Protein AF-A0A336N697-F1 (afdb_monomer_lite)

Organism: Aggregatibacter aphrophilus (NCBI:txid732)

Structure (mmCIF, N/CA/C/O backbone):
data_AF-A0A336N697-F1
#
_entry.id   AF-A0A336N697-F1
#
loop_
_atom_site.group_PDB
_atom_site.id
_atom_site.type_symbol
_atom_site.label_atom_id
_atom_site.label_alt_id
_atom_site.label_comp_id
_atom_site.label_asym_id
_atom_site.label_entity_id
_atom_site.label_seq_id
_atom_site.pdbx_PDB_ins_code
_atom_site.Cartn_x
_atom_site.Cartn_y
_atom_site.Cartn_z
_atom_site.occupancy
_atom_site.B_iso_or_equiv
_atom_site.auth_seq_id
_atom_site.auth_comp_id
_atom_site.auth_asym_id
_atom_site.auth_atom_id
_atom_site.pdbx_PDB_model_num
ATOM 1 N N . MET A 1 1 ? 25.843 42.372 19.307 1.00 38.00 1 MET A N 1
ATOM 2 C CA . MET A 1 1 ? 24.484 42.394 18.724 1.00 38.00 1 MET A CA 1
ATOM 3 C C . MET A 1 1 ? 24.386 41.115 17.899 1.00 38.00 1 MET A C 1
ATOM 5 O O . MET A 1 1 ? 25.052 41.035 16.884 1.00 38.00 1 MET A O 1
ATOM 9 N N . ALA A 1 2 ? 24.070 39.985 18.531 1.00 43.12 2 ALA A N 1
ATOM 10 C CA . ALA A 1 2 ? 22.725 39.478 18.840 1.00 43.12 2 ALA A CA 1
ATOM 11 C C . ALA A 1 2 ? 22.089 38.775 17.619 1.00 43.12 2 ALA A C 1
ATOM 13 O O . ALA A 1 2 ? 21.468 39.420 16.787 1.00 43.12 2 ALA A O 1
ATOM 14 N N . GLN A 1 3 ? 22.366 37.464 17.557 1.00 44.31 3 GLN A N 1
ATOM 15 C CA . GLN A 1 3 ? 21.576 36.339 17.027 1.00 44.31 3 GLN A CA 1
ATOM 16 C C . GLN A 1 3 ? 20.760 36.548 15.741 1.00 44.31 3 GLN A C 1
ATOM 18 O O . GLN A 1 3 ? 19.648 37.069 15.759 1.00 44.31 3 GLN A O 1
ATOM 23 N N . GLY A 1 4 ? 21.296 36.018 14.638 1.00 41.12 4 GLY A N 1
ATOM 24 C CA . GLY A 1 4 ? 20.527 35.675 13.449 1.00 41.12 4 GLY A CA 1
ATOM 25 C C . GLY A 1 4 ? 19.975 34.256 13.574 1.00 41.12 4 GLY A C 1
ATOM 26 O O . GLY A 1 4 ? 20.748 33.310 13.619 1.00 41.12 4 GLY A O 1
ATOM 27 N N . MET A 1 5 ? 18.649 34.166 13.663 1.00 55.06 5 MET A N 1
ATOM 28 C CA . MET A 1 5 ? 17.801 33.223 12.926 1.00 55.06 5 MET A CA 1
ATOM 29 C C . MET A 1 5 ? 18.318 31.776 12.817 1.00 55.06 5 MET A C 1
ATOM 31 O O . MET A 1 5 ? 18.780 31.377 11.755 1.00 55.06 5 MET A O 1
ATOM 35 N N . ASP A 1 6 ? 18.190 30.995 13.894 1.00 48.19 6 ASP A N 1
ATOM 36 C CA . ASP A 1 6 ? 18.444 29.541 13.853 1.00 48.19 6 ASP A CA 1
ATOM 37 C C . ASP A 1 6 ? 17.415 28.712 14.654 1.00 48.19 6 ASP A C 1
ATOM 39 O O . ASP A 1 6 ? 17.654 27.560 14.986 1.00 48.19 6 ASP A O 1
ATOM 43 N N . ASP A 1 7 ? 16.234 29.285 14.923 1.00 44.78 7 ASP A N 1
ATOM 44 C CA . ASP A 1 7 ? 15.092 28.588 15.547 1.00 44.78 7 ASP A CA 1
ATOM 45 C C . ASP A 1 7 ? 13.929 28.422 14.548 1.00 44.78 7 ASP A C 1
ATOM 47 O O . ASP A 1 7 ? 12.759 28.643 14.861 1.00 44.78 7 ASP A O 1
ATOM 51 N N . VAL A 1 8 ? 14.233 28.052 13.299 1.00 47.28 8 VAL A N 1
ATOM 52 C CA . VAL A 1 8 ? 13.208 27.656 12.311 1.00 47.28 8 VAL A CA 1
ATOM 53 C C . VAL A 1 8 ? 13.106 26.135 12.257 1.00 47.28 8 VAL A C 1
ATOM 55 O O . VAL A 1 8 ? 13.177 25.528 11.198 1.00 47.28 8 VAL A O 1
ATOM 58 N N . ILE A 1 9 ? 12.932 25.501 13.412 1.00 52.53 9 ILE A N 1
ATOM 59 C CA . ILE A 1 9 ? 12.277 24.197 13.504 1.00 52.53 9 ILE A CA 1
ATOM 60 C C . ILE A 1 9 ? 11.428 24.223 14.783 1.00 52.53 9 ILE A C 1
ATOM 62 O O . ILE A 1 9 ? 11.908 24.611 15.842 1.00 52.53 9 ILE A O 1
ATOM 66 N N . HIS A 1 10 ? 10.179 23.767 14.664 1.00 44.94 10 HIS A N 1
ATOM 67 C CA . HIS A 1 10 ? 9.204 23.519 15.736 1.00 44.94 10 HIS A CA 1
ATOM 68 C C . HIS A 1 10 ? 8.282 24.684 16.118 1.00 44.94 10 HIS A C 1
ATOM 70 O O . HIS A 1 10 ? 8.244 25.156 17.251 1.00 44.94 10 HIS A O 1
ATOM 76 N N . LYS A 1 11 ? 7.336 24.976 15.228 1.00 49.84 11 LYS A N 1
ATOM 77 C CA . LYS A 1 11 ? 5.959 24.746 15.667 1.00 49.84 11 LYS A CA 1
ATOM 78 C C . LYS A 1 11 ? 5.503 23.440 15.018 1.00 49.84 11 LYS A C 1
ATOM 80 O O . LYS A 1 11 ? 5.559 23.367 13.791 1.00 49.84 11 LYS A O 1
ATOM 85 N N . PRO A 1 12 ? 5.115 22.392 15.771 1.00 48.75 12 PRO A N 1
ATOM 86 C CA . PRO A 1 12 ? 4.210 21.418 15.172 1.00 48.75 12 PRO A CA 1
ATOM 87 C C . PRO A 1 12 ? 3.019 22.231 14.651 1.00 48.75 12 PRO A C 1
ATOM 89 O O . PRO A 1 12 ? 2.667 23.224 15.298 1.00 48.75 12 PRO A O 1
ATOM 92 N N . LEU A 1 13 ? 2.456 21.884 13.486 1.00 50.19 13 LEU A N 1
ATOM 93 C CA . LEU A 1 13 ? 1.149 22.426 13.099 1.00 50.19 13 LEU A CA 1
ATOM 94 C C . LEU A 1 13 ? 0.291 22.423 14.360 1.00 50.19 13 LEU A C 1
ATOM 96 O O . LEU A 1 13 ? 0.195 21.376 15.012 1.00 50.19 13 LEU A O 1
ATOM 100 N N . SER A 1 14 ? -0.205 23.593 14.772 1.00 62.91 14 SER A N 1
ATOM 101 C CA . SER A 1 14 ? -1.016 23.635 15.976 1.00 62.91 14 SER A CA 1
ATOM 102 C C . SER A 1 14 ? -2.154 22.654 15.746 1.00 62.91 14 SER A C 1
ATOM 104 O O . SER A 1 14 ? -2.806 22.707 14.702 1.00 62.91 14 SER A O 1
ATOM 106 N N . LEU A 1 15 ? -2.376 21.735 16.685 1.00 55.72 15 LEU A N 1
ATOM 107 C CA . LEU A 1 15 ? -3.531 20.839 16.622 1.00 55.72 15 LEU A CA 1
ATOM 108 C C . LEU A 1 15 ? -4.820 21.645 16.431 1.00 55.72 15 LEU A C 1
ATOM 110 O O . LEU A 1 15 ? -5.723 21.196 15.739 1.00 55.72 15 LEU A O 1
ATOM 114 N N . ASP A 1 16 ? -4.851 22.875 16.946 1.00 55.88 16 ASP A N 1
ATOM 115 C CA . ASP A 1 16 ? -5.952 23.812 16.755 1.00 55.88 16 ASP A CA 1
ATOM 116 C C . ASP A 1 16 ? -6.082 24.299 15.302 1.00 55.88 16 ASP A C 1
ATOM 118 O O . ASP A 1 16 ? -7.194 24.459 14.812 1.00 55.88 16 ASP A O 1
ATOM 122 N N . GLU A 1 17 ? -4.974 24.509 14.587 1.00 64.00 17 GLU A N 1
ATOM 123 C CA . GLU A 1 17 ? -4.978 24.929 13.175 1.00 64.00 17 GLU A CA 1
ATOM 124 C C . GLU A 1 17 ? -5.359 23.769 12.249 1.00 64.00 17 GLU A C 1
ATOM 126 O O . GLU A 1 17 ? -6.103 23.967 11.288 1.00 64.00 17 GLU A O 1
ATOM 131 N N . LEU A 1 18 ? -4.895 22.552 12.563 1.00 62.06 18 LEU A N 1
ATOM 132 C CA . LEU A 1 18 ? -5.302 21.338 11.858 1.00 62.06 18 LEU A CA 1
ATOM 133 C C . LEU A 1 18 ? -6.790 21.054 12.085 1.00 62.06 18 LEU A C 1
ATOM 135 O O . LEU A 1 18 ? -7.510 20.828 11.118 1.00 62.06 18 LEU A O 1
ATOM 139 N N . ASN A 1 19 ? -7.259 21.130 13.334 1.00 56.69 19 ASN A N 1
ATOM 140 C CA . ASN A 1 19 ? -8.667 20.942 13.674 1.00 56.69 19 ASN A CA 1
ATOM 141 C C . ASN A 1 19 ? -9.554 21.979 12.993 1.00 56.69 19 ASN A C 1
ATOM 143 O O . ASN A 1 19 ? -10.589 21.604 12.463 1.00 56.69 19 ASN A O 1
ATOM 147 N N . GLN A 1 20 ? -9.149 23.250 12.951 1.00 61.78 20 GLN A N 1
ATOM 148 C CA . GLN A 1 20 ? -9.896 24.285 12.231 1.00 61.78 20 GLN A CA 1
ATOM 149 C C . GLN A 1 20 ? -9.933 24.021 10.725 1.00 61.78 20 GLN A C 1
ATOM 151 O O . GLN A 1 20 ? -11.001 24.083 10.133 1.00 61.78 20 GLN A O 1
ATOM 156 N N . CYS A 1 21 ? -8.811 23.633 10.107 1.00 62.03 21 CYS A N 1
ATOM 157 C CA . CYS A 1 21 ? -8.810 23.255 8.692 1.00 62.03 21 CYS A CA 1
ATOM 158 C C . CYS A 1 21 ? -9.706 22.046 8.405 1.00 62.03 21 CYS A C 1
ATOM 160 O O . CYS A 1 21 ? -10.411 22.049 7.402 1.00 62.03 21 CYS A O 1
ATOM 162 N N . LEU A 1 22 ? -9.690 21.022 9.263 1.00 64.56 22 LEU A N 1
ATOM 163 C CA . LEU A 1 22 ? -10.576 19.864 9.136 1.00 64.56 22 LEU A CA 1
ATOM 164 C C . LEU A 1 22 ? -12.042 20.284 9.302 1.00 64.56 22 LEU A C 1
ATOM 166 O O . LEU A 1 22 ? -12.882 19.897 8.500 1.00 64.56 22 LEU A O 1
ATOM 170 N N . PHE A 1 23 ? -12.349 21.131 10.282 1.00 63.47 23 PHE A N 1
ATOM 171 C CA . PHE A 1 23 ? -13.708 21.612 10.527 1.00 63.47 23 PHE A CA 1
ATOM 172 C C . PHE A 1 23 ? -14.235 22.494 9.387 1.00 63.47 23 PHE A C 1
ATOM 174 O O . PHE A 1 23 ? -15.397 22.383 9.009 1.00 63.47 23 PHE A O 1
ATOM 181 N N . ASP A 1 24 ? -13.376 23.330 8.802 1.00 66.94 24 ASP A N 1
ATOM 182 C CA . ASP A 1 24 ? -13.715 24.195 7.670 1.00 66.94 24 ASP A CA 1
ATOM 183 C C . ASP A 1 24 ? -13.937 23.399 6.372 1.00 66.94 24 ASP A C 1
ATOM 185 O O . ASP A 1 24 ? -14.734 23.811 5.528 1.00 66.94 24 ASP A O 1
ATOM 189 N N . TYR A 1 25 ? -13.243 22.265 6.195 1.00 56.94 25 TYR A N 1
ATOM 190 C CA . TYR A 1 25 ? -13.341 21.438 4.983 1.00 56.94 25 TYR A CA 1
ATOM 191 C C . TYR A 1 25 ? -14.428 20.357 5.065 1.00 56.94 25 TYR A C 1
ATOM 193 O O . TYR A 1 25 ? -15.057 20.053 4.054 1.00 56.94 25 TYR A O 1
ATOM 201 N N . PHE A 1 26 ? -14.663 19.799 6.256 1.00 69.19 26 PHE A N 1
ATOM 202 C CA . PHE A 1 26 ? -15.624 18.718 6.528 1.00 69.19 26 PHE A CA 1
ATOM 203 C C . PHE A 1 26 ? -16.874 19.207 7.285 1.00 69.19 26 PHE A C 1
ATOM 205 O O . PHE A 1 26 ? -17.516 18.435 7.992 1.00 69.19 26 PHE A O 1
ATOM 212 N N . GLY A 1 27 ? -17.184 20.505 7.187 1.00 42.25 27 GLY A N 1
ATOM 213 C CA . GLY A 1 27 ? -18.193 21.202 7.989 1.00 42.25 27 GLY A CA 1
ATOM 214 C C . GLY A 1 27 ? -19.496 20.436 8.269 1.00 42.25 27 GLY A C 1
ATOM 215 O O . GLY A 1 27 ? -20.066 19.784 7.402 1.00 42.25 27 GLY A O 1
ATOM 216 N N . GLU A 1 28 ? -19.965 20.590 9.513 1.00 50.94 28 GLU A N 1
ATOM 217 C CA . GLU A 1 28 ? -21.219 20.088 10.114 1.00 50.94 28 GLU A CA 1
ATOM 218 C C . GLU A 1 28 ? -21.397 18.564 10.280 1.00 50.94 28 GLU A C 1
ATOM 220 O O . GLU A 1 28 ? -22.175 18.167 11.150 1.00 50.94 28 GLU A O 1
ATOM 225 N N . GLU A 1 29 ? -20.627 17.706 9.605 1.00 51.62 29 GLU A N 1
ATOM 226 C CA . GLU A 1 29 ? -20.654 16.247 9.860 1.00 51.62 29 GLU A CA 1
ATOM 227 C C . GLU A 1 29 ? -19.919 15.842 11.152 1.00 51.62 29 GLU A C 1
ATOM 229 O O . GLU A 1 29 ? -20.163 14.773 11.707 1.00 51.62 29 GLU A O 1
ATOM 234 N N . ILE A 1 30 ? -19.096 16.735 11.710 1.00 49.81 30 ILE A N 1
ATOM 235 C CA . ILE A 1 30 ? -18.434 16.566 13.013 1.00 49.81 30 ILE A CA 1
ATOM 236 C C . ILE A 1 30 ? -19.312 17.177 14.115 1.00 49.81 30 ILE A C 1
ATOM 238 O O . ILE A 1 30 ? -18.923 18.116 14.814 1.00 49.81 30 ILE A O 1
ATOM 242 N N . THR A 1 31 ? -20.547 16.705 14.258 1.00 41.34 31 THR A N 1
ATOM 243 C CA . THR A 1 31 ? -21.388 17.079 15.399 1.00 41.34 31 THR A CA 1
ATOM 244 C C . THR A 1 31 ? -21.503 15.912 16.374 1.00 41.34 31 THR A C 1
ATOM 246 O O . THR A 1 31 ? -22.174 14.927 16.114 1.00 41.34 31 THR A O 1
ATOM 249 N N . GLN A 1 32 ? -20.859 16.108 17.532 1.00 40.94 32 GLN A N 1
ATOM 250 C CA . GLN A 1 32 ? -20.861 15.272 18.740 1.00 40.94 32 GLN A CA 1
ATOM 251 C C . GLN A 1 32 ? -19.925 14.055 18.704 1.00 40.94 32 GLN A C 1
ATOM 253 O O . GLN A 1 32 ? -20.274 12.974 18.252 1.00 40.94 32 GLN A O 1
ATOM 258 N N . PHE A 1 33 ? -18.748 14.231 19.319 1.00 43.78 33 PHE A N 1
ATOM 259 C CA . PHE A 1 33 ? -17.982 13.135 19.910 1.00 43.78 33 PHE A CA 1
ATOM 260 C C . PHE A 1 33 ? -18.826 12.501 21.028 1.00 43.78 33 PHE A C 1
ATOM 262 O O . PHE A 1 33 ? -18.688 12.846 22.205 1.00 43.78 33 PHE A O 1
ATOM 269 N N . GLU A 1 34 ? -19.743 11.607 20.676 1.00 37.03 34 GLU A N 1
ATOM 270 C CA . GLU A 1 34 ? -20.169 10.579 21.612 1.00 37.03 34 GLU A CA 1
ATOM 271 C C . GLU A 1 34 ? -19.007 9.593 21.705 1.00 37.03 34 GLU A C 1
ATOM 273 O O . GLU A 1 34 ? -18.701 8.885 20.751 1.00 37.03 34 GLU A O 1
ATOM 278 N N . LEU A 1 35 ? -18.314 9.589 22.847 1.00 38.72 35 LEU A N 1
ATOM 279 C CA . LEU A 1 35 ? -17.407 8.504 23.208 1.00 38.72 35 LEU A CA 1
ATOM 280 C C . LEU A 1 35 ? -18.260 7.239 23.355 1.00 38.72 35 LEU A C 1
ATOM 282 O O . LEU A 1 35 ? -18.723 6.913 24.449 1.00 38.72 35 LEU A O 1
ATOM 286 N N . THR A 1 36 ? -18.538 6.567 22.243 1.00 41.19 36 THR A N 1
ATOM 287 C CA . THR A 1 36 ? -19.072 5.212 22.245 1.00 41.19 36 THR A CA 1
ATOM 288 C C . THR A 1 36 ? -18.029 4.320 22.905 1.00 41.19 36 THR A C 1
ATOM 290 O O . THR A 1 36 ? -16.844 4.431 22.598 1.00 41.19 36 THR A O 1
ATOM 293 N N . GLU A 1 37 ? -18.445 3.465 23.842 1.00 37.94 37 GLU A N 1
ATOM 294 C CA . GLU A 1 37 ? -17.583 2.418 24.397 1.00 37.94 37 GLU A CA 1
ATOM 295 C C . GLU A 1 37 ? -17.238 1.420 23.279 1.00 37.94 37 GLU A C 1
ATOM 297 O O . GLU A 1 37 ? -17.872 0.376 23.137 1.00 37.94 37 GLU A O 1
ATOM 302 N N . THR A 1 38 ? -16.243 1.753 22.460 1.00 49.06 38 THR A N 1
ATOM 303 C CA . THR A 1 38 ? -15.689 0.881 21.429 1.00 49.06 38 THR A CA 1
ATOM 304 C C . THR A 1 38 ? -15.076 -0.330 22.124 1.00 49.06 38 THR A C 1
ATOM 306 O O . THR A 1 38 ? -14.222 -0.196 23.010 1.00 49.06 38 THR A O 1
ATOM 309 N N . LYS A 1 39 ? -15.494 -1.544 21.753 1.00 52.50 39 LYS A N 1
ATOM 310 C CA . LYS A 1 39 ? -14.770 -2.750 22.174 1.00 52.50 39 LYS A CA 1
ATOM 311 C C . LYS A 1 39 ? -13.331 -2.636 21.689 1.00 52.50 39 LYS A C 1
ATOM 313 O O . LYS A 1 39 ? -13.104 -2.325 20.526 1.00 52.50 39 LYS A O 1
ATOM 318 N N . GLN A 1 40 ? -12.367 -2.918 22.570 1.00 54.19 40 GLN A N 1
ATOM 319 C CA . GLN A 1 40 ? -10.962 -2.953 22.170 1.00 54.19 40 GLN A CA 1
ATOM 320 C C . GLN A 1 40 ? -10.788 -3.950 21.020 1.00 54.19 40 GLN A C 1
ATOM 322 O O . GLN A 1 40 ? -11.073 -5.140 21.212 1.00 54.19 40 GLN A O 1
ATOM 327 N N . PRO A 1 41 ? -10.333 -3.494 19.846 1.00 61.06 41 PRO A N 1
ATOM 328 C CA . PRO A 1 41 ? -10.239 -4.377 18.706 1.00 61.06 41 PRO A CA 1
ATOM 329 C C . PRO A 1 41 ? -9.160 -5.449 18.877 1.00 61.06 41 PRO A C 1
ATOM 331 O O . PRO A 1 41 ? -8.147 -5.268 19.560 1.00 61.06 41 PRO A O 1
ATOM 334 N N . GLN A 1 42 ? -9.367 -6.581 18.204 1.00 64.69 42 GLN A N 1
ATOM 335 C CA . GLN A 1 42 ? -8.415 -7.691 18.158 1.00 64.69 42 GLN A CA 1
ATOM 336 C C . GLN A 1 42 ? -7.108 -7.253 17.479 1.00 64.69 42 GLN A C 1
ATOM 338 O O . GLN A 1 42 ? -7.119 -6.615 16.427 1.00 64.69 42 GLN A O 1
ATOM 343 N N . VAL A 1 43 ? -5.960 -7.628 18.049 1.00 73.31 43 VAL A N 1
ATOM 344 C CA . VAL A 1 43 ? -4.648 -7.346 17.446 1.00 73.31 43 VAL A CA 1
ATOM 345 C C . VAL A 1 43 ? -4.469 -8.197 16.182 1.00 73.31 43 VAL A C 1
ATOM 347 O O . VAL A 1 43 ? -4.543 -9.422 16.246 1.00 73.31 43 VAL A O 1
ATOM 350 N N . SER A 1 44 ? -4.185 -7.551 15.049 1.00 78.88 44 SER A N 1
ATOM 351 C CA . SER A 1 44 ? -3.888 -8.183 13.758 1.00 78.88 44 SER A CA 1
ATOM 352 C C . SER A 1 44 ? -2.462 -7.843 13.327 1.00 78.88 44 SER A C 1
ATOM 354 O O . SER A 1 44 ? -2.016 -6.712 13.505 1.00 78.88 44 SER A O 1
ATOM 356 N N . SER A 1 45 ? -1.733 -8.803 12.749 1.00 84.69 45 SER A N 1
ATOM 357 C CA . SER A 1 45 ? -0.437 -8.525 12.109 1.00 84.69 45 SER A CA 1
ATOM 358 C C . SER A 1 45 ? -0.582 -7.815 10.765 1.00 84.69 45 SER A C 1
ATOM 360 O O . SER A 1 45 ? 0.366 -7.173 10.316 1.00 84.69 45 SER A O 1
ATOM 362 N N . ASP A 1 46 ? -1.749 -7.945 10.130 1.00 87.31 46 ASP A N 1
ATOM 363 C CA . ASP A 1 46 ? -2.008 -7.402 8.797 1.00 87.31 46 ASP A CA 1
ATOM 364 C C . ASP A 1 46 ? -2.294 -5.892 8.858 1.00 87.31 46 ASP A C 1
ATOM 366 O O . ASP A 1 46 ? -2.064 -5.186 7.876 1.00 87.31 46 ASP A O 1
ATOM 370 N N . PHE A 1 47 ? -2.719 -5.381 10.022 1.00 94.62 47 PHE A N 1
ATOM 371 C CA . PHE A 1 47 ? -3.184 -4.004 10.201 1.00 94.62 47 PHE A CA 1
ATOM 372 C C . PHE A 1 47 ? -2.351 -3.209 11.207 1.00 94.62 47 PHE A C 1
ATOM 374 O O . PHE A 1 47 ? -1.809 -3.755 12.171 1.00 94.62 47 PHE A O 1
ATOM 381 N N . ASP A 1 48 ? -2.305 -1.888 11.038 1.00 93.44 48 ASP A N 1
ATOM 382 C CA . ASP A 1 48 ? -1.881 -0.984 12.106 1.00 93.44 48 ASP A CA 1
ATOM 383 C C . ASP A 1 48 ? -3.050 -0.757 13.069 1.00 93.44 48 ASP A C 1
ATOM 385 O O . ASP A 1 48 ? -3.736 0.264 13.045 1.00 93.44 48 ASP A O 1
ATOM 389 N N . THR A 1 49 ? -3.310 -1.756 13.914 1.00 92.69 49 THR A N 1
ATOM 390 C CA . THR A 1 49 ? -4.444 -1.716 14.846 1.00 92.69 49 THR A CA 1
ATOM 391 C C . THR A 1 49 ? -4.347 -0.557 15.826 1.00 92.69 49 THR A C 1
ATOM 393 O O . THR A 1 49 ? -5.377 -0.092 16.299 1.00 92.69 49 THR A O 1
ATOM 396 N N . LYS A 1 50 ? -3.138 -0.068 16.133 1.00 91.00 50 LYS A N 1
ATOM 397 C CA . LYS A 1 50 ? -2.966 1.098 17.001 1.00 91.00 50 LYS A CA 1
ATOM 398 C C . LYS A 1 50 ? -3.507 2.348 16.309 1.00 91.00 50 LYS A C 1
ATOM 400 O O . LYS A 1 50 ? -4.383 2.999 16.866 1.00 91.00 50 LYS A O 1
ATOM 405 N N . MET A 1 51 ? -3.025 2.636 15.100 1.00 93.88 51 MET A N 1
ATOM 406 C CA . MET A 1 51 ? -3.499 3.769 14.303 1.00 93.88 51 MET A CA 1
ATOM 407 C C . MET A 1 51 ? -5.011 3.691 14.064 1.00 93.88 51 MET A C 1
ATOM 409 O O . MET A 1 51 ? -5.713 4.677 14.255 1.00 93.88 51 MET A O 1
ATOM 413 N N . LEU A 1 52 ? -5.517 2.520 13.669 1.00 94.12 52 LEU A N 1
ATOM 414 C CA . LEU A 1 52 ? -6.940 2.325 13.391 1.00 94.12 52 LEU A CA 1
ATOM 415 C C . LEU A 1 52 ? -7.806 2.536 14.636 1.00 94.12 52 LEU A C 1
ATOM 417 O O . LEU A 1 52 ? -8.852 3.162 14.534 1.00 94.12 52 LEU A O 1
ATOM 421 N N . THR A 1 53 ? -7.365 2.064 15.807 1.00 91.12 53 THR A N 1
ATOM 422 C CA . THR A 1 53 ? -8.092 2.293 17.068 1.00 91.12 53 THR A CA 1
ATOM 423 C C . THR A 1 53 ? -8.160 3.782 17.389 1.00 91.12 53 THR A C 1
ATOM 425 O O . THR A 1 53 ? -9.246 4.296 17.627 1.00 91.12 53 THR A O 1
ATOM 428 N N . GLU A 1 54 ? -7.029 4.493 17.320 1.00 91.12 54 GLU A N 1
ATOM 429 C CA . GLU A 1 54 ? -6.975 5.944 17.554 1.00 91.12 54 GLU A CA 1
ATOM 430 C C . GLU A 1 54 ? -7.873 6.712 16.563 1.00 91.12 54 GLU A C 1
ATOM 432 O O . GLU A 1 54 ? -8.542 7.674 16.940 1.00 91.12 54 GLU A O 1
ATOM 437 N N . LEU A 1 55 ? -7.928 6.272 15.301 1.00 90.31 55 LEU A N 1
ATOM 438 C CA . LEU A 1 55 ? -8.757 6.889 14.265 1.00 90.31 55 LEU A CA 1
ATOM 439 C C . LEU A 1 55 ? -10.255 6.638 14.490 1.00 90.31 55 LEU A C 1
ATOM 441 O O . LEU A 1 55 ? -11.048 7.566 14.354 1.00 90.31 55 LEU A O 1
ATOM 445 N N . VAL A 1 56 ? -10.640 5.415 14.868 1.00 92.56 56 VAL A N 1
ATOM 446 C CA . VAL A 1 56 ? -12.030 5.066 15.206 1.00 92.56 56 VAL A CA 1
ATOM 447 C C . VAL A 1 56 ? -12.489 5.811 16.460 1.00 92.56 56 VAL A C 1
ATOM 449 O O . VAL A 1 56 ? -13.591 6.347 16.468 1.00 92.56 56 VAL A O 1
ATOM 452 N N . GLU A 1 57 ? -11.655 5.898 17.499 1.00 90.88 57 GLU A N 1
ATOM 453 C CA . GLU A 1 57 ? -11.963 6.658 18.721 1.00 90.88 57 GLU A CA 1
ATOM 454 C C . GLU A 1 57 ? -12.154 8.157 18.444 1.00 90.88 57 GLU A C 1
ATOM 456 O O . GLU A 1 57 ? -12.950 8.817 19.111 1.00 90.88 57 GLU A O 1
ATOM 461 N N . MET A 1 58 ? -11.428 8.704 17.464 1.00 89.31 58 MET A N 1
ATOM 462 C CA . MET A 1 58 ? -11.479 10.124 17.122 1.00 89.31 58 MET A CA 1
ATOM 463 C C . MET A 1 58 ? -12.606 10.471 16.143 1.00 89.31 58 MET A C 1
ATOM 465 O O . MET A 1 58 ? -13.257 11.494 16.312 1.00 89.31 58 MET A O 1
ATOM 469 N N . LEU A 1 59 ? -12.815 9.678 15.095 1.00 91.06 59 LEU A N 1
ATOM 470 C CA . LEU A 1 59 ? -13.684 10.048 13.966 1.00 91.06 59 LEU A CA 1
ATOM 471 C C . LEU A 1 59 ? -14.900 9.127 13.815 1.00 91.06 59 LEU A C 1
ATOM 473 O O . LEU A 1 59 ? -15.775 9.388 12.993 1.00 91.06 59 LEU A O 1
ATOM 477 N N . GLY A 1 60 ? -14.978 8.069 14.622 1.00 90.19 60 GLY A N 1
ATOM 478 C CA . GLY A 1 60 ? -16.015 7.051 14.536 1.00 90.19 60 GLY A CA 1
ATOM 479 C C . GLY A 1 60 ? -15.745 6.021 13.439 1.00 90.19 60 GLY A C 1
ATOM 480 O O . GLY A 1 60 ? -15.069 6.273 12.441 1.00 90.19 60 GLY A O 1
ATOM 481 N N . VAL A 1 61 ? -16.304 4.825 13.619 1.00 93.38 61 VAL A N 1
ATOM 482 C CA . VAL A 1 61 ? -16.104 3.689 12.706 1.00 93.38 61 VAL A CA 1
ATOM 483 C C . VAL A 1 61 ? -16.619 3.962 11.288 1.00 93.38 61 VAL A C 1
ATOM 485 O O . VAL A 1 61 ? -15.951 3.588 10.327 1.00 93.38 61 VAL A O 1
ATOM 488 N N . ASN A 1 62 ? -17.740 4.680 11.148 1.00 91.50 62 ASN A N 1
ATOM 489 C CA . ASN A 1 62 ? -18.318 5.025 9.845 1.00 91.50 62 ASN A CA 1
ATOM 490 C C . ASN A 1 62 ? -17.351 5.861 8.999 1.00 91.50 62 ASN A C 1
ATOM 492 O O . ASN A 1 62 ? -17.126 5.539 7.838 1.00 91.50 62 ASN A O 1
ATOM 496 N N . PHE A 1 63 ? -16.692 6.859 9.601 1.00 92.19 63 PHE A N 1
ATOM 497 C CA . PHE A 1 63 ? -15.696 7.667 8.898 1.00 92.19 63 PHE A CA 1
ATOM 498 C C . PHE A 1 63 ? -14.536 6.810 8.374 1.00 92.19 63 PHE A C 1
ATOM 500 O O . PHE A 1 63 ? -14.063 7.000 7.254 1.00 92.19 63 PHE A O 1
ATOM 507 N N . VAL A 1 64 ? -14.073 5.839 9.169 1.00 93.56 64 VAL A N 1
AT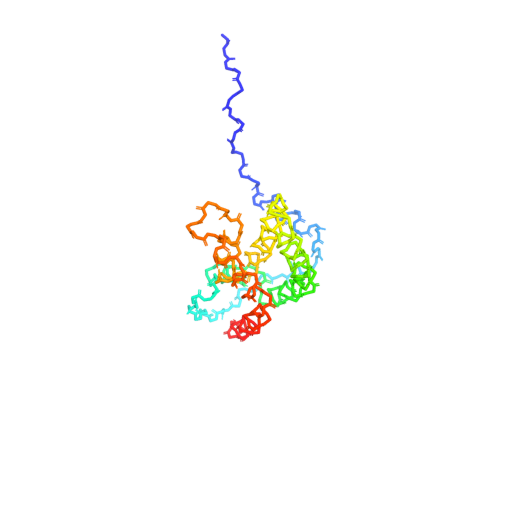OM 508 C CA . VAL A 1 64 ? -12.986 4.937 8.759 1.00 93.56 64 VAL A CA 1
ATOM 509 C C . VAL A 1 64 ? -13.436 3.996 7.635 1.00 93.56 64 VAL A C 1
ATOM 511 O O . VAL A 1 64 ? -12.659 3.739 6.716 1.00 93.56 64 VAL A O 1
ATOM 514 N N . GLN A 1 65 ? -14.688 3.527 7.654 1.00 93.81 65 GLN A N 1
ATOM 515 C CA . GLN A 1 65 ? -15.267 2.736 6.561 1.00 93.81 65 GLN A CA 1
ATOM 516 C C . GLN A 1 65 ? -15.408 3.552 5.261 1.00 93.81 65 GLN A C 1
ATOM 518 O O . GLN A 1 65 ? -15.072 3.054 4.182 1.00 93.81 65 GLN A O 1
ATOM 523 N N . ASP A 1 66 ? -15.832 4.814 5.347 1.00 92.31 66 ASP A N 1
ATOM 524 C CA . ASP A 1 66 ? -15.925 5.712 4.189 1.00 92.31 66 ASP A CA 1
ATOM 525 C C . ASP A 1 66 ? -14.535 6.017 3.614 1.00 92.31 66 ASP A C 1
ATOM 527 O O . ASP A 1 66 ? -14.322 5.957 2.401 1.00 92.31 66 ASP A O 1
ATOM 531 N N . ASN A 1 67 ? -13.545 6.259 4.480 1.00 92.88 67 ASN A N 1
ATOM 532 C CA . ASN A 1 67 ? -12.156 6.443 4.064 1.00 92.88 67 ASN A CA 1
ATOM 533 C C . ASN A 1 67 ? -11.597 5.206 3.341 1.00 92.88 67 ASN A C 1
ATOM 535 O O . ASN A 1 67 ? -10.923 5.341 2.318 1.00 92.88 67 ASN A O 1
ATOM 539 N N . LEU A 1 68 ? -11.918 4.006 3.831 1.00 95.94 68 LEU A N 1
ATOM 540 C CA . LEU A 1 68 ? -11.540 2.748 3.190 1.00 95.94 68 LEU A CA 1
ATOM 541 C C . LEU A 1 68 ? -12.196 2.590 1.808 1.00 95.94 68 LEU A C 1
ATOM 543 O O . LEU A 1 68 ? -11.536 2.154 0.867 1.00 95.94 68 LEU A O 1
ATOM 547 N N . THR A 1 69 ? -13.446 3.031 1.657 1.00 94.38 69 THR A N 1
ATOM 548 C CA . THR A 1 69 ? -14.149 3.038 0.364 1.00 94.38 69 THR A CA 1
ATOM 549 C C . THR A 1 69 ? -13.461 3.965 -0.644 1.00 94.38 69 THR A C 1
ATOM 551 O O . THR A 1 69 ? -13.193 3.558 -1.774 1.00 94.38 69 THR A O 1
ATOM 554 N N . LEU A 1 70 ? -13.085 5.183 -0.236 1.00 92.50 70 LEU A N 1
ATOM 555 C CA . LEU A 1 70 ? -12.324 6.114 -1.087 1.00 92.50 70 LEU A CA 1
ATOM 556 C C . LEU A 1 70 ? -10.948 5.553 -1.481 1.00 92.50 70 LEU A C 1
ATOM 558 O O . LEU A 1 70 ? -10.460 5.773 -2.595 1.00 92.50 70 LEU A O 1
ATOM 562 N N . PHE A 1 71 ? -10.302 4.819 -0.574 1.00 96.19 71 PHE A N 1
ATOM 563 C CA . PHE A 1 71 ? -9.072 4.103 -0.887 1.00 96.19 71 PHE A CA 1
ATOM 564 C C . PHE A 1 71 ? -9.292 3.064 -1.994 1.00 96.19 71 PHE A C 1
ATOM 566 O O . PHE A 1 71 ? -8.516 3.045 -2.944 1.00 96.19 71 PHE A O 1
ATOM 573 N N . GLU A 1 72 ? -10.350 2.250 -1.938 1.00 94.75 72 GLU A N 1
ATOM 574 C CA . GLU A 1 72 ? -10.646 1.252 -2.980 1.00 94.75 72 GLU A CA 1
ATOM 575 C C . GLU A 1 72 ? -10.827 1.893 -4.362 1.00 94.75 72 GLU A C 1
ATOM 577 O O . GLU A 1 72 ? -10.219 1.437 -5.331 1.00 94.75 72 GLU A O 1
ATOM 582 N N . GLU A 1 73 ? -11.584 2.993 -4.444 1.00 91.81 73 GLU A N 1
ATOM 583 C CA . GLU A 1 73 ? -11.830 3.723 -5.698 1.00 91.81 73 GLU A CA 1
ATOM 584 C C . GLU A 1 73 ? -10.542 4.237 -6.357 1.00 91.81 73 GLU A C 1
ATOM 586 O O . GLU A 1 73 ? -10.461 4.365 -7.582 1.00 91.81 73 GLU A O 1
ATOM 591 N N . THR A 1 74 ? -9.521 4.540 -5.552 1.00 92.38 74 THR A N 1
ATOM 592 C CA . THR A 1 74 ? -8.242 5.080 -6.032 1.00 92.38 74 THR A CA 1
ATOM 593 C C . THR A 1 74 ? -7.170 4.008 -6.227 1.00 92.38 74 THR A C 1
ATOM 595 O O . THR A 1 74 ? -6.313 4.146 -7.107 1.00 92.38 74 THR A O 1
ATOM 598 N N . MET A 1 75 ? -7.217 2.921 -5.454 1.00 96.44 75 MET A N 1
ATOM 599 C CA . MET A 1 75 ? -6.192 1.879 -5.437 1.00 96.44 75 MET A CA 1
ATOM 600 C C . MET A 1 75 ? -6.098 1.129 -6.768 1.00 96.44 75 MET A C 1
ATOM 602 O O . MET A 1 75 ? -4.987 0.860 -7.228 1.00 96.44 75 MET A O 1
ATOM 606 N N . ASP A 1 76 ? -7.225 0.869 -7.437 1.00 94.94 76 ASP A N 1
ATOM 607 C CA . ASP A 1 76 ? -7.243 0.243 -8.768 1.00 94.94 76 ASP A CA 1
ATOM 608 C C . ASP A 1 76 ? -6.358 1.003 -9.770 1.00 94.94 76 ASP A C 1
ATOM 610 O O . ASP A 1 76 ? -5.551 0.408 -10.492 1.00 94.94 76 ASP A O 1
ATOM 614 N N . GLY A 1 77 ? -6.448 2.337 -9.770 1.00 96.69 77 GLY A N 1
ATOM 615 C CA . GLY A 1 77 ? -5.623 3.197 -10.618 1.00 96.69 77 GLY A CA 1
ATOM 616 C C . GLY A 1 77 ? -4.134 3.066 -10.300 1.00 96.69 77 GLY A C 1
ATOM 617 O O . GLY A 1 77 ? -3.314 2.913 -11.208 1.00 96.69 77 GLY A O 1
ATOM 618 N N . TYR A 1 78 ? -3.774 3.045 -9.016 1.00 98.00 78 TYR A N 1
ATOM 619 C CA . TYR A 1 78 ? -2.385 2.855 -8.603 1.00 98.00 78 TYR A CA 1
ATOM 620 C C . TYR A 1 78 ? -1.835 1.473 -8.968 1.00 98.00 78 TYR A C 1
ATOM 622 O O . TYR A 1 78 ? -0.677 1.374 -9.381 1.00 98.00 78 TYR A O 1
ATOM 630 N N . ILE A 1 79 ? -2.641 0.412 -8.869 1.00 98.31 79 ILE A N 1
ATOM 631 C CA . ILE A 1 79 ? -2.237 -0.935 -9.289 1.00 98.31 79 ILE A CA 1
ATOM 632 C C . ILE A 1 79 ? -1.996 -0.989 -10.798 1.00 98.31 79 ILE A C 1
ATOM 634 O O . ILE A 1 79 ? -0.981 -1.544 -11.226 1.00 98.31 79 ILE A O 1
ATOM 638 N N . ILE A 1 80 ? -2.860 -0.365 -11.602 1.00 98.31 80 ILE A N 1
ATOM 639 C CA . ILE A 1 80 ? -2.663 -0.259 -13.054 1.00 98.31 80 ILE A CA 1
ATOM 640 C C . ILE A 1 80 ? -1.353 0.479 -13.365 1.00 98.31 80 ILE A C 1
ATOM 642 O O . ILE A 1 80 ? -0.546 -0.018 -14.154 1.00 98.31 80 ILE A O 1
ATOM 646 N N . GLU A 1 81 ? -1.101 1.626 -12.723 1.00 98.44 81 GLU A N 1
ATOM 647 C CA . GLU A 1 81 ? 0.150 2.381 -12.886 1.00 98.44 81 GLU A CA 1
ATOM 648 C C . GLU A 1 81 ? 1.379 1.542 -12.508 1.00 98.44 81 GLU A C 1
ATOM 650 O O . GLU A 1 81 ? 2.374 1.536 -13.235 1.00 98.44 81 GLU A O 1
ATOM 655 N N . LEU A 1 82 ? 1.329 0.813 -11.388 1.00 98.69 82 LEU A N 1
ATOM 656 C CA . LEU A 1 82 ? 2.423 -0.049 -10.938 1.00 98.69 82 LEU A CA 1
ATOM 657 C C . LEU A 1 82 ? 2.702 -1.175 -11.938 1.00 98.69 82 LEU A C 1
ATOM 659 O O . LEU A 1 82 ? 3.860 -1.418 -12.279 1.00 98.69 82 LEU A O 1
ATOM 663 N N . GLN A 1 83 ? 1.662 -1.854 -12.421 1.00 98.50 83 GLN A N 1
ATOM 664 C CA . GLN A 1 83 ? 1.806 -2.930 -13.399 1.00 98.50 83 GLN A CA 1
ATOM 665 C C . GLN A 1 83 ? 2.393 -2.409 -14.713 1.00 98.50 83 GLN A C 1
ATOM 667 O O . GLN A 1 83 ? 3.301 -3.032 -15.261 1.00 98.50 83 GLN A O 1
ATOM 672 N N . GLN A 1 84 ? 1.938 -1.253 -15.201 1.00 98.62 84 GLN A N 1
ATOM 673 C CA . GLN A 1 84 ? 2.492 -0.621 -16.401 1.00 98.62 84 GLN A CA 1
ATOM 674 C C . GLN A 1 84 ? 3.960 -0.227 -16.216 1.00 98.62 84 GLN A C 1
ATOM 676 O O . GLN A 1 84 ? 4.787 -0.535 -17.076 1.00 98.62 84 GLN A O 1
ATOM 681 N N . ALA A 1 85 ? 4.303 0.395 -15.084 1.00 98.50 85 ALA A N 1
ATOM 682 C CA . ALA A 1 85 ? 5.681 0.744 -14.752 1.00 98.50 85 ALA A CA 1
ATOM 683 C C . ALA A 1 85 ? 6.578 -0.501 -14.697 1.00 98.50 85 ALA A C 1
ATOM 685 O O . ALA A 1 85 ? 7.687 -0.491 -15.229 1.00 98.50 85 ALA A O 1
ATOM 686 N N . TYR A 1 86 ? 6.082 -1.591 -14.107 1.00 98.50 86 TYR A N 1
ATOM 687 C CA . TYR A 1 86 ? 6.808 -2.853 -14.029 1.00 98.50 86 TYR A CA 1
ATOM 688 C C . TYR A 1 86 ? 7.019 -3.491 -15.409 1.00 98.50 86 TYR A C 1
ATOM 690 O O . TYR A 1 86 ? 8.127 -3.923 -15.718 1.00 98.50 86 TYR A O 1
ATOM 698 N N . GLN A 1 87 ? 6.003 -3.490 -16.276 1.00 98.50 87 GLN A N 1
ATOM 699 C CA . GLN A 1 87 ? 6.147 -3.991 -17.647 1.00 98.50 87 GLN A CA 1
ATOM 700 C C . GLN A 1 87 ? 7.144 -3.166 -18.465 1.00 98.50 87 GLN A C 1
ATOM 702 O O . GLN A 1 87 ? 7.934 -3.733 -19.217 1.00 98.50 87 GLN A O 1
ATOM 707 N N . ALA A 1 88 ? 7.147 -1.842 -18.299 1.00 98.38 88 ALA A N 1
ATOM 708 C CA . ALA A 1 88 ? 8.128 -0.973 -18.941 1.00 98.38 88 ALA A CA 1
ATOM 709 C C . ALA A 1 88 ? 9.554 -1.276 -18.447 1.00 98.38 88 ALA A C 1
ATOM 711 O O . ALA A 1 88 ? 10.462 -1.429 -19.259 1.00 98.38 88 ALA A O 1
ATOM 712 N N . TYR A 1 89 ? 9.730 -1.462 -17.136 1.00 97.81 89 TYR A N 1
ATOM 713 C CA . TYR A 1 89 ? 11.002 -1.865 -16.531 1.00 97.81 89 TYR A CA 1
ATOM 714 C C . TYR A 1 89 ? 11.533 -3.207 -17.070 1.00 97.81 89 TYR A C 1
ATOM 716 O O . TYR A 1 89 ? 12.734 -3.347 -17.289 1.00 97.81 89 TYR A O 1
ATOM 724 N N . LEU A 1 90 ? 10.660 -4.186 -17.336 1.00 97.56 90 LEU A N 1
ATOM 725 C CA . LEU A 1 90 ? 11.070 -5.468 -17.927 1.00 97.56 90 LEU A CA 1
ATOM 726 C C . LEU A 1 90 ? 11.655 -5.328 -19.342 1.00 97.56 90 LEU A C 1
ATOM 728 O O . LEU A 1 90 ? 12.428 -6.187 -19.763 1.00 97.56 90 LEU A O 1
ATOM 732 N N . GLN A 1 91 ? 11.275 -4.281 -20.079 1.00 97.88 91 GLN A N 1
ATOM 733 C CA . GLN A 1 91 ? 11.823 -3.985 -21.407 1.00 97.88 91 GLN A CA 1
ATOM 734 C C . GLN A 1 91 ? 13.062 -3.088 -21.332 1.00 97.88 91 GLN A C 1
ATOM 736 O O . GLN A 1 91 ? 13.972 -3.234 -22.146 1.00 97.88 91 GLN A O 1
ATOM 741 N N . ASP A 1 92 ? 13.089 -2.173 -20.364 1.00 97.69 92 ASP A N 1
ATOM 742 C CA . ASP A 1 92 ? 14.157 -1.202 -20.168 1.00 97.69 92 ASP A CA 1
ATOM 743 C C . ASP A 1 92 ? 14.464 -1.015 -18.668 1.00 97.69 92 ASP A C 1
ATOM 745 O O . ASP A 1 92 ? 13.733 -0.308 -17.961 1.00 97.69 92 ASP A O 1
ATOM 749 N N . PRO A 1 93 ? 15.560 -1.617 -18.165 1.00 94.94 93 PRO A N 1
ATOM 750 C CA . PRO A 1 93 ? 15.965 -1.486 -16.771 1.00 94.94 93 PRO A CA 1
ATOM 751 C C . PRO A 1 93 ? 16.223 -0.046 -16.303 1.00 94.94 93 PRO A C 1
ATOM 753 O O . PRO A 1 93 ? 16.161 0.199 -15.096 1.00 94.94 93 PRO A O 1
ATOM 756 N N . GLU A 1 94 ? 16.471 0.918 -17.202 1.00 96.62 94 GLU A N 1
ATOM 757 C CA . GLU A 1 94 ? 16.628 2.336 -16.835 1.00 96.62 94 GLU A CA 1
ATOM 758 C C . GLU A 1 94 ? 15.321 2.944 -16.291 1.00 96.62 94 GLU A C 1
ATOM 760 O O . GLU A 1 94 ? 15.346 3.920 -15.539 1.00 96.62 94 GLU A O 1
ATOM 765 N N . LEU A 1 95 ? 14.173 2.319 -16.580 1.00 97.31 95 LEU A N 1
ATOM 766 C CA . LEU A 1 95 ? 12.850 2.733 -16.105 1.00 97.31 95 LEU A CA 1
ATOM 767 C C . LEU A 1 95 ? 12.506 2.220 -14.698 1.00 97.31 95 LEU A C 1
ATOM 769 O O . LEU A 1 95 ? 11.371 2.385 -14.245 1.00 97.31 95 LEU A O 1
ATOM 773 N N . GLN A 1 96 ? 13.466 1.632 -13.972 1.00 96.94 96 GLN A N 1
ATOM 774 C CA . GLN A 1 96 ? 13.275 1.159 -12.594 1.00 96.94 96 GLN A CA 1
ATOM 775 C C . GLN A 1 96 ? 12.666 2.237 -11.683 1.00 96.94 96 GLN A C 1
ATOM 777 O O . GLN A 1 96 ? 11.804 1.940 -10.856 1.00 96.94 96 GLN A O 1
ATOM 782 N N . THR A 1 97 ? 13.071 3.497 -11.849 1.00 97.19 97 THR A N 1
ATOM 783 C CA . THR A 1 97 ? 12.594 4.636 -11.048 1.00 97.19 97 THR A CA 1
ATOM 784 C C . THR A 1 97 ? 11.076 4.824 -11.106 1.00 97.19 97 THR A C 1
ATOM 786 O O . THR A 1 97 ? 10.481 5.233 -10.107 1.00 97.19 97 THR A O 1
ATOM 789 N N . ASN A 1 98 ? 10.427 4.451 -12.214 1.00 98.12 98 ASN A N 1
ATOM 790 C CA . ASN A 1 98 ? 8.969 4.490 -12.340 1.00 98.12 98 ASN A CA 1
ATOM 791 C C . ASN A 1 98 ? 8.304 3.473 -11.407 1.00 98.12 98 ASN A C 1
ATOM 793 O O . ASN A 1 98 ? 7.326 3.802 -10.741 1.00 98.12 98 ASN A O 1
ATOM 797 N N . VAL A 1 99 ? 8.869 2.265 -11.294 1.00 98.06 99 VAL A N 1
ATOM 798 C CA . VAL A 1 99 ? 8.380 1.231 -10.367 1.00 98.06 99 VAL A CA 1
ATOM 799 C C . VAL A 1 99 ? 8.504 1.712 -8.923 1.00 98.06 99 VAL A C 1
ATOM 801 O O . VAL A 1 99 ? 7.549 1.598 -8.157 1.00 98.06 99 VAL A O 1
ATOM 804 N N . LEU A 1 100 ? 9.649 2.305 -8.560 1.00 97.75 100 LEU A N 1
ATOM 805 C CA . LEU A 1 100 ? 9.867 2.833 -7.208 1.00 97.75 100 LEU A CA 1
ATOM 806 C C . LEU A 1 100 ? 8.881 3.964 -6.881 1.00 97.75 100 LEU A C 1
ATOM 808 O O . LEU A 1 100 ? 8.352 4.024 -5.771 1.00 97.75 100 LEU A O 1
ATOM 812 N N . SER A 1 101 ? 8.606 4.844 -7.849 1.00 98.00 101 SER A N 1
ATOM 813 C CA . SER A 1 101 ? 7.642 5.939 -7.702 1.00 98.00 101 SER A CA 1
ATOM 814 C C . SER A 1 101 ? 6.213 5.422 -7.512 1.00 98.00 101 SER A C 1
ATOM 816 O O . SER A 1 101 ? 5.537 5.830 -6.566 1.00 98.00 101 SER A O 1
ATOM 818 N N . SER A 1 102 ? 5.766 4.468 -8.334 1.00 98.25 102 SER A N 1
ATOM 819 C CA . SER A 1 102 ? 4.444 3.846 -8.178 1.00 98.25 102 SER A CA 1
ATOM 820 C C . SER A 1 102 ? 4.317 3.106 -6.844 1.00 98.25 102 SER A C 1
ATOM 822 O O . SER A 1 102 ? 3.317 3.264 -6.144 1.00 98.25 102 SER A O 1
ATOM 824 N N . ALA A 1 103 ? 5.356 2.375 -6.424 1.00 98.06 103 ALA A N 1
ATOM 825 C CA . ALA A 1 103 ? 5.392 1.720 -5.118 1.00 98.06 103 ALA A CA 1
ATOM 826 C C . ALA A 1 103 ? 5.326 2.725 -3.952 1.00 98.06 103 ALA A C 1
ATOM 828 O O . ALA A 1 103 ? 4.669 2.453 -2.950 1.00 98.06 103 ALA A O 1
ATOM 829 N N . HIS A 1 104 ? 5.945 3.906 -4.082 1.00 97.94 104 HIS A N 1
ATOM 830 C CA . HIS A 1 104 ? 5.850 4.970 -3.079 1.00 97.94 104 HIS A CA 1
ATOM 831 C C . HIS A 1 104 ? 4.419 5.491 -2.907 1.00 97.94 104 HIS A C 1
ATOM 833 O O . HIS A 1 104 ? 3.959 5.636 -1.773 1.00 97.94 104 HIS A O 1
ATOM 839 N N . LYS A 1 105 ? 3.707 5.740 -4.016 1.00 97.38 105 LYS A N 1
ATOM 840 C CA . LYS A 1 105 ? 2.303 6.182 -3.983 1.00 97.38 105 LYS A CA 1
ATOM 841 C C . LYS A 1 105 ? 1.423 5.155 -3.273 1.00 97.38 105 LYS A C 1
ATOM 843 O O . LYS A 1 105 ? 0.708 5.501 -2.336 1.00 97.38 105 LYS A O 1
ATOM 848 N N . ILE A 1 106 ? 1.551 3.885 -3.663 1.00 98.25 106 ILE A N 1
ATOM 849 C CA . ILE A 1 106 ? 0.814 2.766 -3.059 1.00 98.25 106 ILE A CA 1
ATOM 850 C C . ILE A 1 106 ? 1.136 2.638 -1.571 1.00 98.25 106 ILE A C 1
ATOM 852 O O . ILE A 1 106 ? 0.228 2.511 -0.756 1.00 98.25 106 ILE A O 1
ATOM 856 N N . LYS A 1 107 ? 2.414 2.732 -1.186 1.00 97.56 107 LYS A N 1
ATOM 857 C CA . LYS A 1 107 ? 2.826 2.715 0.222 1.00 97.56 107 LYS A CA 1
ATOM 858 C C . LYS A 1 107 ? 2.126 3.812 1.025 1.00 97.56 107 LYS A C 1
ATOM 860 O O . LYS A 1 107 ? 1.685 3.540 2.136 1.00 97.56 107 LYS A O 1
ATOM 865 N N . GLY A 1 108 ? 2.052 5.031 0.489 1.00 95.06 108 GLY A N 1
ATOM 866 C CA . GLY A 1 108 ? 1.356 6.146 1.131 1.00 95.06 108 GLY A CA 1
ATOM 867 C C . GLY A 1 108 ? -0.135 5.867 1.321 1.00 95.06 108 GLY A C 1
ATOM 868 O O . GLY A 1 108 ? -0.642 6.034 2.425 1.00 95.06 108 GLY A O 1
ATOM 869 N N . ALA A 1 109 ? -0.801 5.365 0.279 1.00 96.44 109 ALA A N 1
ATOM 870 C CA . ALA A 1 109 ? -2.220 5.015 0.329 1.00 96.44 109 ALA A CA 1
ATOM 871 C C . ALA A 1 109 ? -2.510 3.897 1.349 1.00 96.44 109 ALA A C 1
ATOM 873 O O . ALA A 1 109 ? -3.408 4.022 2.175 1.00 96.44 109 ALA A O 1
ATOM 874 N N .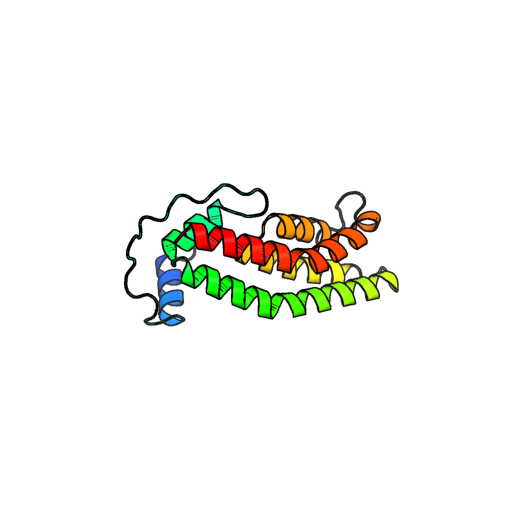 LEU A 1 110 ? -1.700 2.834 1.361 1.00 97.56 110 LEU A N 1
ATOM 875 C CA . LEU A 1 110 ? -1.825 1.735 2.325 1.00 97.56 110 LEU A CA 1
ATOM 876 C C . LEU A 1 110 ? -1.578 2.201 3.765 1.00 97.56 110 LEU A C 1
ATOM 878 O O . LEU A 1 110 ? -2.257 1.749 4.685 1.00 97.56 110 LEU A O 1
ATOM 882 N N . ALA A 1 111 ? -0.633 3.127 3.955 1.00 94.81 111 ALA A N 1
ATOM 883 C CA . ALA A 1 111 ? -0.361 3.734 5.253 1.00 94.81 111 ALA A CA 1
ATOM 884 C C . ALA A 1 111 ? -1.56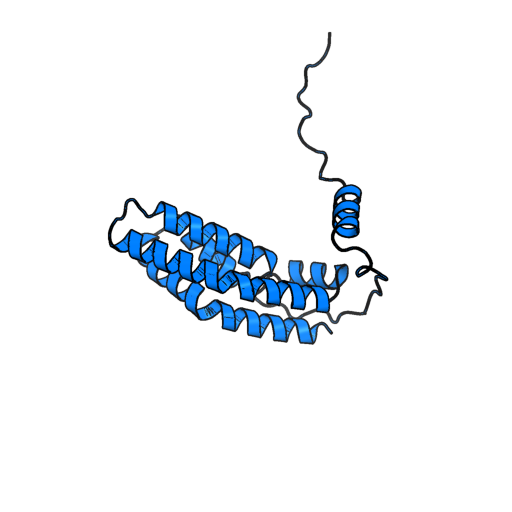7 4.518 5.782 1.00 94.81 111 ALA A C 1
ATOM 886 O O . ALA A 1 111 ? -1.870 4.417 6.965 1.00 94.81 111 ALA A O 1
ATOM 887 N N . SER A 1 112 ? -2.261 5.278 4.925 1.00 93.75 112 SER A N 1
ATOM 888 C CA . SER A 1 112 ? -3.401 6.097 5.357 1.00 93.75 112 SER A CA 1
ATOM 889 C C . SER A 1 112 ? -4.607 5.284 5.825 1.00 93.75 112 SER A C 1
ATOM 891 O O . SER A 1 112 ? -5.367 5.788 6.642 1.00 93.75 112 SER A O 1
ATOM 893 N N . VAL A 1 113 ? -4.750 4.035 5.365 1.00 96.25 113 VAL A N 1
ATOM 894 C CA . VAL A 1 113 ? -5.849 3.131 5.761 1.00 96.25 113 VAL A CA 1
ATOM 895 C C . VAL A 1 113 ? -5.416 2.015 6.716 1.00 96.25 113 VAL A C 1
ATOM 897 O O . VAL A 1 113 ? -6.191 1.113 7.014 1.00 96.25 113 VAL A O 1
ATOM 900 N N . GLY A 1 114 ? -4.168 2.031 7.191 1.00 94.75 114 GLY A N 1
ATOM 901 C CA . GLY A 1 114 ? -3.680 1.050 8.161 1.00 94.75 114 GLY A CA 1
ATOM 902 C C . GLY A 1 114 ? -3.473 -0.372 7.618 1.00 94.75 114 GLY A C 1
ATOM 903 O O . GLY A 1 114 ? -3.377 -1.302 8.418 1.00 94.75 114 GLY A O 1
ATOM 904 N N . LEU A 1 115 ? -3.355 -0.571 6.297 1.00 97.12 115 LEU A N 1
ATOM 905 C CA . LEU A 1 115 ? -3.051 -1.871 5.670 1.00 97.12 115 LEU A CA 1
ATOM 906 C C . LEU A 1 115 ? -1.548 -2.182 5.733 1.00 97.12 115 LEU A C 1
ATOM 908 O O . LEU A 1 115 ? -0.797 -2.078 4.756 1.00 97.12 115 LEU A O 1
ATOM 912 N N . LYS A 1 116 ? -1.094 -2.532 6.935 1.00 96.62 116 LYS A N 1
ATOM 913 C CA . LYS A 1 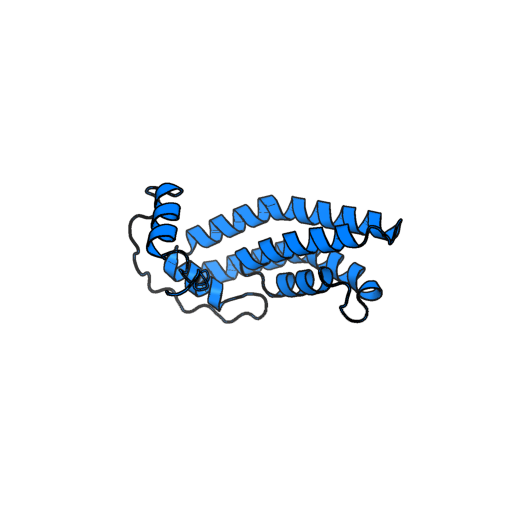116 ? 0.318 -2.612 7.312 1.00 96.62 116 LYS A CA 1
ATOM 914 C C . LYS A 1 116 ? 1.112 -3.658 6.531 1.00 96.62 116 LYS A C 1
ATOM 916 O O . LYS A 1 116 ? 2.215 -3.354 6.076 1.00 96.62 116 LYS A O 1
ATOM 921 N N . ARG A 1 117 ? 0.596 -4.878 6.345 1.00 97.44 117 ARG A N 1
ATOM 922 C CA . ARG A 1 117 ? 1.362 -5.935 5.651 1.00 97.44 117 ARG A CA 1
ATOM 923 C C . ARG A 1 117 ? 1.680 -5.533 4.212 1.00 97.44 117 ARG A C 1
ATOM 925 O O . ARG A 1 117 ? 2.829 -5.631 3.775 1.00 97.44 117 ARG A O 1
ATOM 932 N N . LEU A 1 118 ? 0.687 -5.031 3.482 1.00 97.75 118 LEU A N 1
ATOM 933 C CA . LEU A 1 118 ? 0.895 -4.542 2.119 1.00 97.75 118 LEU A CA 1
ATOM 934 C C . LEU A 1 118 ? 1.756 -3.279 2.094 1.00 97.75 118 LEU A C 1
ATOM 936 O O . LEU A 1 118 ? 2.590 -3.135 1.199 1.00 97.75 118 LEU A O 1
ATOM 940 N N . GLN A 1 119 ? 1.622 -2.384 3.077 1.00 97.94 119 GLN A N 1
ATOM 941 C CA . GLN A 1 119 ? 2.486 -1.209 3.202 1.00 97.94 119 GLN A CA 1
ATOM 942 C C . GLN A 1 119 ? 3.966 -1.616 3.323 1.00 97.94 119 GLN A C 1
ATOM 944 O O . GLN A 1 119 ? 4.835 -1.010 2.689 1.00 97.94 119 GLN A O 1
ATOM 949 N N . GLU A 1 120 ? 4.273 -2.664 4.092 1.00 96.50 120 GLU A N 1
ATOM 950 C CA . GLU A 1 120 ? 5.627 -3.214 4.208 1.00 96.50 120 GLU A CA 1
ATOM 951 C C . GLU A 1 120 ? 6.131 -3.795 2.880 1.00 96.50 120 GLU A C 1
ATOM 953 O O . GLU A 1 120 ? 7.297 -3.597 2.528 1.00 96.50 120 GLU A O 1
ATOM 958 N N . ILE A 1 121 ? 5.270 -4.472 2.115 1.00 97.25 121 ILE A N 1
ATOM 959 C CA . ILE A 1 121 ? 5.599 -4.977 0.772 1.00 97.25 121 ILE A CA 1
ATOM 960 C C . ILE A 1 121 ? 5.899 -3.812 -0.178 1.00 97.25 121 ILE A C 1
ATOM 962 O O . ILE A 1 121 ? 6.946 -3.805 -0.829 1.00 97.25 121 ILE A O 1
ATOM 966 N N . ALA A 1 122 ? 5.043 -2.788 -0.205 1.00 97.75 122 ALA A N 1
ATOM 967 C CA . ALA A 1 122 ? 5.255 -1.582 -1.000 1.00 97.75 122 ALA A CA 1
ATOM 968 C C . ALA A 1 122 ? 6.551 -0.858 -0.602 1.00 97.75 122 ALA A C 1
ATOM 970 O O . ALA A 1 122 ? 7.278 -0.365 -1.461 1.00 97.75 122 ALA A O 1
ATOM 971 N N . SER A 1 123 ? 6.909 -0.862 0.686 1.00 97.31 123 SER A N 1
ATOM 972 C CA . SER A 1 123 ? 8.175 -0.294 1.153 1.00 97.31 123 SER A CA 1
ATOM 973 C C . SER A 1 123 ? 9.405 -1.049 0.643 1.00 97.31 123 SER A C 1
ATOM 975 O O . SER A 1 123 ? 10.419 -0.407 0.373 1.00 97.31 123 SER A O 1
ATOM 977 N N . ARG A 1 124 ? 9.342 -2.379 0.499 1.00 96.69 124 ARG A N 1
ATOM 978 C CA . ARG A 1 124 ? 10.427 -3.171 -0.114 1.00 96.69 124 ARG A CA 1
ATOM 979 C C . ARG A 1 124 ? 10.504 -2.910 -1.616 1.00 96.69 124 ARG A C 1
ATOM 981 O O . ARG A 1 124 ? 11.584 -2.646 -2.134 1.00 96.69 124 ARG A O 1
ATOM 988 N N . ALA A 1 125 ? 9.353 -2.880 -2.291 1.00 96.00 125 ALA A N 1
ATOM 989 C CA . ALA A 1 125 ? 9.263 -2.556 -3.713 1.00 96.00 125 ALA A CA 1
ATOM 990 C C . ALA A 1 125 ? 9.789 -1.146 -4.036 1.00 96.00 125 ALA A C 1
ATOM 992 O O . ALA A 1 125 ? 10.429 -0.963 -5.066 1.00 96.00 125 ALA A O 1
ATOM 993 N N . GLN A 1 126 ? 9.597 -0.171 -3.142 1.00 95.12 126 GLN A N 1
ATOM 994 C CA . GLN A 1 126 ? 10.108 1.195 -3.293 1.00 95.12 126 GLN A CA 1
ATOM 995 C C . GLN A 1 126 ? 11.637 1.308 -3.113 1.00 95.12 126 GLN A C 1
ATOM 997 O O . GLN A 1 126 ? 12.237 2.262 -3.605 1.00 95.12 126 GLN A O 1
ATOM 1002 N N . ASN A 1 127 ? 12.291 0.379 -2.410 1.00 92.31 127 ASN A N 1
ATOM 1003 C CA . ASN A 1 127 ? 13.709 0.498 -2.073 1.00 92.31 127 ASN A CA 1
ATOM 1004 C C . ASN A 1 127 ? 14.582 -0.438 -2.922 1.00 92.31 127 ASN A C 1
ATOM 1006 O O . ASN A 1 127 ? 14.775 -1.597 -2.556 1.00 92.31 127 ASN A O 1
ATOM 1010 N N . ALA A 1 128 ? 15.162 0.086 -4.006 1.00 83.81 128 ALA A N 1
ATOM 1011 C CA . ALA A 1 128 ? 16.047 -0.666 -4.902 1.00 83.81 128 ALA A CA 1
ATOM 1012 C C . ALA A 1 128 ? 17.336 -1.193 -4.237 1.00 83.81 128 ALA A C 1
ATOM 1014 O O . ALA A 1 128 ? 17.962 -2.099 -4.780 1.00 83.81 128 ALA A O 1
ATOM 1015 N N . GLU A 1 129 ? 17.721 -0.662 -3.071 1.00 84.81 129 GLU A N 1
ATOM 1016 C CA . GLU A 1 129 ? 18.866 -1.150 -2.287 1.00 84.81 129 GLU A CA 1
ATOM 1017 C C . GLU A 1 129 ? 18.515 -2.366 -1.418 1.00 84.81 129 GLU A C 1
ATOM 1019 O O . GLU A 1 129 ? 19.393 -2.949 -0.781 1.00 84.81 129 GLU A O 1
ATOM 1024 N N . THR A 1 130 ? 17.238 -2.766 -1.376 1.00 82.31 130 THR A N 1
ATOM 1025 C CA . THR A 1 130 ? 16.823 -3.997 -0.696 1.00 82.31 130 THR A CA 1
ATOM 1026 C C . THR A 1 130 ? 17.569 -5.183 -1.300 1.00 82.31 130 THR A C 1
ATOM 1028 O O . THR A 1 130 ? 17.670 -5.320 -2.522 1.00 82.31 130 THR A O 1
ATOM 1031 N N . GLU A 1 131 ? 18.078 -6.063 -0.440 1.00 82.12 131 GLU A N 1
ATOM 1032 C CA . GLU A 1 131 ? 18.770 -7.273 -0.874 1.00 82.12 131 GLU A CA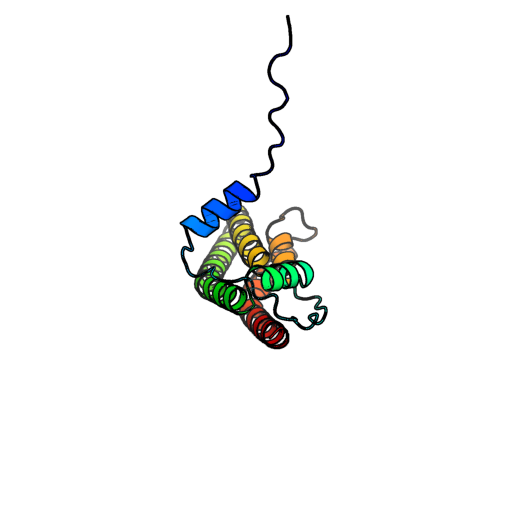 1
ATOM 1033 C C . GLU A 1 131 ? 17.896 -8.064 -1.861 1.00 82.12 131 GLU A C 1
ATOM 1035 O O . GLU A 1 131 ? 16.708 -8.283 -1.619 1.00 82.12 131 GLU A O 1
ATOM 1040 N N . GLN A 1 132 ? 18.479 -8.453 -3.001 1.00 89.25 132 GLN A N 1
ATOM 1041 C CA . GLN A 1 132 ? 17.783 -9.199 -4.057 1.00 89.25 132 GLN A CA 1
ATOM 1042 C C . GLN A 1 132 ? 16.510 -8.500 -4.580 1.00 89.25 132 GLN A C 1
ATOM 1044 O O . GLN A 1 132 ? 15.543 -9.163 -4.955 1.00 89.25 132 GLN A O 1
ATOM 1049 N N . TRP A 1 133 ? 16.471 -7.161 -4.622 1.00 94.94 133 TRP A N 1
ATOM 1050 C CA . TRP A 1 133 ? 15.305 -6.424 -5.134 1.00 94.94 133 TRP A CA 1
ATOM 1051 C C . TRP A 1 133 ? 14.882 -6.896 -6.532 1.00 94.94 133 TRP A C 1
ATOM 1053 O O . TRP A 1 133 ? 13.701 -7.137 -6.765 1.00 94.94 133 TRP A O 1
ATOM 1063 N N . GLN A 1 134 ? 15.841 -7.089 -7.445 1.00 93.69 134 GLN A N 1
ATOM 1064 C CA . GLN A 1 134 ? 15.564 -7.517 -8.825 1.00 93.69 134 GLN A CA 1
ATOM 1065 C C . GLN A 1 134 ? 14.909 -8.902 -8.894 1.00 93.69 134 GLN A C 1
ATOM 1067 O O . GLN A 1 134 ? 14.019 -9.115 -9.714 1.00 93.69 134 GLN A O 1
ATOM 1072 N N . ASP A 1 135 ? 15.294 -9.815 -8.001 1.00 93.94 135 ASP A N 1
ATOM 1073 C CA . ASP A 1 135 ? 14.727 -11.164 -7.945 1.00 93.94 135 ASP A CA 1
ATOM 1074 C C . ASP A 1 135 ? 13.320 -11.168 -7.324 1.00 93.94 135 ASP A C 1
ATOM 1076 O O . ASP A 1 135 ? 12.496 -12.032 -7.626 1.00 93.94 135 ASP A O 1
ATOM 1080 N N . ASN A 1 136 ? 13.022 -10.188 -6.465 1.00 95.75 136 ASN A N 1
ATOM 1081 C CA . ASN A 1 136 ? 11.796 -10.147 -5.671 1.00 95.75 136 ASN A CA 1
ATOM 1082 C C . ASN A 1 136 ? 10.723 -9.185 -6.197 1.00 95.75 136 ASN A C 1
ATOM 1084 O O . ASN A 1 136 ? 9.547 -9.360 -5.868 1.00 95.75 136 ASN A O 1
ATOM 1088 N N . ILE A 1 137 ? 11.080 -8.184 -7.011 1.00 97.38 137 ILE A N 1
ATOM 1089 C CA . ILE A 1 137 ? 10.144 -7.132 -7.433 1.00 97.38 137 ILE A CA 1
ATOM 1090 C C . ILE A 1 137 ? 8.919 -7.693 -8.162 1.00 97.38 137 ILE A C 1
ATOM 1092 O O . ILE A 1 137 ? 7.806 -7.233 -7.920 1.00 97.38 137 ILE A O 1
ATOM 1096 N N . ALA A 1 138 ? 9.098 -8.740 -8.973 1.00 97.75 138 ALA A N 1
ATOM 1097 C CA . ALA A 1 138 ? 8.001 -9.432 -9.649 1.00 97.75 138 ALA A CA 1
ATOM 1098 C C . ALA A 1 138 ? 6.940 -9.926 -8.653 1.00 97.75 138 ALA A C 1
ATOM 1100 O O . ALA A 1 138 ? 5.740 -9.724 -8.839 1.00 97.75 138 ALA A O 1
ATOM 1101 N N . ASN A 1 139 ? 7.403 -10.544 -7.565 1.00 98.06 139 ASN A N 1
ATOM 1102 C CA . ASN A 1 139 ? 6.546 -11.076 -6.521 1.00 98.06 139 ASN A CA 1
ATOM 1103 C C . ASN A 1 139 ? 5.856 -9.951 -5.743 1.00 98.06 139 ASN A C 1
ATOM 1105 O O . ASN A 1 139 ? 4.650 -10.010 -5.535 1.00 98.06 139 ASN A O 1
ATOM 1109 N N . TRP A 1 140 ? 6.580 -8.900 -5.351 1.00 98.19 140 TRP A N 1
ATOM 1110 C CA . TRP A 1 140 ? 5.974 -7.783 -4.620 1.00 98.19 140 TRP A CA 1
ATOM 1111 C C . TRP A 1 140 ? 4.913 -7.048 -5.440 1.00 98.19 140 TRP A C 1
ATOM 1113 O O . TRP A 1 140 ? 3.849 -6.752 -4.903 1.00 98.19 140 TRP A O 1
ATOM 1123 N N . VAL A 1 141 ? 5.150 -6.814 -6.736 1.00 98.31 141 VAL A N 1
ATOM 1124 C CA . VAL A 1 141 ? 4.136 -6.236 -7.636 1.00 98.31 141 VAL A CA 1
ATOM 1125 C C . VAL A 1 141 ? 2.908 -7.140 -7.720 1.00 98.31 141 VAL A C 1
ATOM 1127 O O . VAL A 1 141 ? 1.784 -6.651 -7.636 1.00 98.31 141 VAL A O 1
ATOM 1130 N N . ASN A 1 142 ? 3.104 -8.456 -7.834 1.00 98.31 142 ASN A N 1
ATOM 1131 C CA . ASN A 1 142 ? 1.996 -9.405 -7.875 1.00 98.31 142 ASN A CA 1
ATOM 1132 C C . ASN A 1 142 ? 1.184 -9.421 -6.569 1.00 98.31 142 ASN A C 1
ATOM 1134 O O . ASN A 1 142 ? -0.042 -9.382 -6.620 1.00 98.31 142 ASN A O 1
ATOM 1138 N N . LEU A 1 143 ? 1.844 -9.444 -5.408 1.00 98.06 143 LEU A N 1
ATOM 1139 C CA . LEU A 1 143 ? 1.171 -9.419 -4.105 1.00 98.06 143 LEU A CA 1
ATOM 1140 C C . LEU A 1 143 ? 0.345 -8.138 -3.938 1.00 98.06 143 LEU A C 1
ATOM 1142 O O . LEU A 1 143 ? -0.838 -8.214 -3.620 1.00 98.06 143 LEU A O 1
ATOM 1146 N N . LEU A 1 144 ? 0.929 -6.973 -4.246 1.00 98.19 144 LEU A N 1
ATOM 1147 C CA . LEU A 1 144 ? 0.212 -5.696 -4.195 1.00 98.19 144 LEU A CA 1
ATOM 1148 C C . LEU A 1 144 ? -1.006 -5.681 -5.119 1.00 98.19 144 LEU A C 1
ATOM 1150 O O . LEU A 1 144 ? -2.031 -5.139 -4.735 1.00 98.19 144 LEU A O 1
ATOM 1154 N N . ALA A 1 145 ? -0.913 -6.283 -6.305 1.00 97.75 145 ALA A N 1
ATOM 1155 C CA . ALA A 1 145 ? -2.001 -6.296 -7.279 1.00 97.75 145 ALA A CA 1
ATOM 1156 C C . ALA A 1 145 ? -3.124 -7.296 -6.967 1.00 97.75 145 ALA A C 1
ATOM 1158 O O . ALA A 1 145 ? -4.226 -7.127 -7.481 1.00 97.75 145 ALA A O 1
ATOM 1159 N N . THR A 1 146 ? -2.852 -8.342 -6.183 1.00 97.25 146 THR A N 1
ATOM 1160 C CA . THR A 1 146 ? -3.780 -9.476 -6.015 1.00 97.25 146 THR A CA 1
ATOM 1161 C C . THR A 1 146 ? -4.337 -9.627 -4.605 1.00 97.25 146 THR A C 1
ATOM 1163 O O . THR A 1 146 ? -5.393 -10.231 -4.440 1.00 97.25 146 THR A O 1
ATOM 1166 N N . GLU A 1 147 ? -3.653 -9.101 -3.589 1.00 97.19 147 GLU A N 1
ATOM 1167 C CA . GLU A 1 147 ? -4.030 -9.327 -2.189 1.00 97.19 147 GLU A CA 1
ATOM 1168 C C . GLU A 1 147 ? -4.739 -8.127 -1.548 1.00 97.19 147 GLU A C 1
ATOM 1170 O O . GLU A 1 147 ? -5.322 -8.275 -0.474 1.00 97.19 147 GLU A O 1
ATOM 1175 N N . TRP A 1 148 ? -4.730 -6.955 -2.190 1.00 97.12 148 T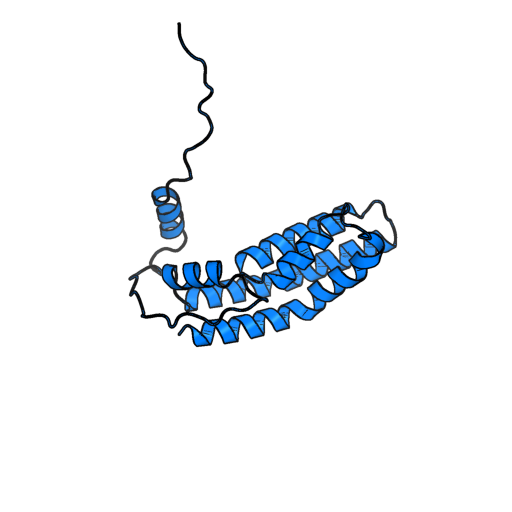RP A N 1
ATOM 1176 C CA . TRP A 1 148 ? -5.243 -5.726 -1.585 1.00 97.12 148 TRP A CA 1
ATOM 1177 C C . TRP A 1 148 ? -6.752 -5.750 -1.338 1.00 97.12 148 TRP A C 1
ATOM 1179 O O . TRP A 1 148 ? -7.160 -5.408 -0.233 1.00 97.12 148 TRP A O 1
ATOM 1189 N N . GLN A 1 149 ? -7.573 -6.233 -2.280 1.00 97.31 149 GLN A N 1
ATOM 1190 C CA . GLN A 1 149 ? -9.023 -6.331 -2.055 1.00 97.31 149 GLN A CA 1
ATOM 1191 C C . GLN A 1 149 ? -9.339 -7.268 -0.884 1.00 97.31 149 GLN A C 1
ATOM 1193 O O . GLN A 1 149 ? -10.166 -6.962 -0.034 1.00 97.31 149 GLN A O 1
ATOM 1198 N N . GLY A 1 150 ? -8.623 -8.394 -0.799 1.00 96.19 150 GLY A N 1
ATOM 1199 C CA . GLY A 1 150 ? -8.811 -9.351 0.287 1.00 96.19 150 GLY A CA 1
ATOM 1200 C C . GLY A 1 150 ? -8.414 -8.788 1.654 1.00 96.19 150 GLY A C 1
ATOM 1201 O O . GLY A 1 150 ? -9.048 -9.111 2.656 1.00 96.19 150 GLY A O 1
ATOM 1202 N N . GLU A 1 151 ? -7.379 -7.949 1.731 1.00 96.12 151 GLU A N 1
ATOM 1203 C CA . GLU A 1 151 ? -7.035 -7.257 2.979 1.00 96.12 151 GLU A CA 1
ATOM 1204 C C . GLU A 1 151 ? -8.018 -6.148 3.346 1.00 96.12 151 GLU A C 1
ATOM 1206 O O . GLU A 1 151 ? -8.330 -6.002 4.527 1.00 96.12 151 GLU A O 1
ATOM 1211 N N . VAL A 1 152 ? -8.551 -5.426 2.361 1.00 97.00 152 VAL A N 1
ATOM 1212 C CA . VAL A 1 152 ? -9.643 -4.467 2.564 1.00 97.00 152 VAL A CA 1
ATOM 1213 C C . VAL A 1 152 ? -10.874 -5.164 3.146 1.00 97.00 152 VAL A C 1
ATOM 1215 O O . VAL A 1 152 ? -11.421 -4.702 4.146 1.00 97.00 152 VAL A O 1
ATOM 1218 N N . ASP A 1 153 ? -11.275 -6.311 2.592 1.00 96.75 153 ASP A N 1
ATOM 1219 C CA . ASP A 1 153 ? -12.413 -7.084 3.098 1.00 96.75 153 ASP A CA 1
ATOM 1220 C C . ASP A 1 153 ? -12.195 -7.525 4.551 1.00 96.75 153 ASP A C 1
ATOM 1222 O O . ASP A 1 153 ? -13.080 -7.381 5.397 1.00 96.75 153 ASP A O 1
ATOM 1226 N N . LYS A 1 154 ? -10.993 -8.019 4.875 1.00 95.62 154 LYS A N 1
ATOM 1227 C CA . LYS A 1 154 ? -10.636 -8.359 6.260 1.00 95.62 154 LYS A CA 1
ATOM 1228 C C . LYS A 1 154 ? -10.687 -7.131 7.175 1.00 95.62 154 LYS A C 1
ATOM 1230 O O . LYS A 1 154 ? -11.112 -7.263 8.320 1.00 95.62 154 LYS A O 1
ATOM 1235 N N . LEU A 1 155 ? -10.252 -5.963 6.698 1.00 95.75 155 LEU A N 1
ATOM 1236 C CA . LEU A 1 155 ? -10.281 -4.727 7.478 1.00 95.75 155 LEU A CA 1
ATOM 1237 C C . LEU A 1 155 ? -11.719 -4.255 7.718 1.00 95.75 155 LEU A C 1
ATOM 1239 O O . LEU A 1 155 ? -12.034 -3.866 8.837 1.00 95.75 155 LEU A O 1
ATOM 1243 N N . ARG A 1 156 ? -12.620 -4.364 6.734 1.00 95.25 156 ARG A N 1
ATOM 1244 C CA . ARG A 1 156 ? -14.056 -4.099 6.943 1.00 95.25 156 ARG A CA 1
ATOM 1245 C C . ARG A 1 156 ? -14.652 -5.000 8.016 1.00 95.25 156 ARG A C 1
ATOM 1247 O O . ARG A 1 156 ? -15.372 -4.513 8.881 1.00 95.25 156 ARG A O 1
ATOM 1254 N N . VAL A 1 157 ? -14.331 -6.296 7.989 1.00 94.38 157 VAL A N 1
ATOM 1255 C CA . VAL A 1 157 ? -14.776 -7.230 9.035 1.00 94.38 157 VAL A CA 1
ATOM 1256 C C . VAL A 1 157 ? -14.248 -6.789 10.398 1.00 94.38 157 VAL A C 1
ATOM 1258 O O . VAL A 1 157 ? -15.026 -6.674 11.338 1.00 94.38 157 VAL A O 1
ATOM 1261 N N . TRP A 1 158 ? -12.959 -6.462 10.495 1.00 93.50 158 TRP A N 1
ATOM 1262 C CA . TRP A 1 158 ? -12.360 -5.968 11.735 1.00 93.50 158 TRP A CA 1
ATOM 1263 C C . TRP A 1 158 ? -13.031 -4.681 12.241 1.00 93.50 158 TRP A C 1
ATOM 1265 O O . TRP A 1 158 ? -13.330 -4.580 13.424 1.00 93.50 158 TRP A O 1
ATOM 1275 N N . LEU A 1 159 ? -13.338 -3.727 11.355 1.00 92.19 159 LEU A N 1
ATOM 1276 C CA . LEU A 1 159 ? -14.038 -2.487 11.711 1.00 92.19 159 LEU A CA 1
ATOM 1277 C C . LEU A 1 159 ? -15.467 -2.755 12.199 1.00 92.19 159 LEU A C 1
ATOM 1279 O O . LEU A 1 159 ? -15.899 -2.123 13.155 1.00 92.19 159 LEU A O 1
ATOM 1283 N N . SER A 1 160 ? -16.180 -3.718 11.608 1.00 90.19 160 SER A N 1
ATOM 1284 C CA . SER A 1 160 ? -17.526 -4.098 12.066 1.00 90.19 160 SER A CA 1
ATOM 1285 C C . SER A 1 160 ? -17.546 -4.737 13.460 1.00 90.19 160 SER A C 1
ATOM 1287 O O . SER A 1 160 ? -18.584 -4.771 14.109 1.00 90.19 160 SER A O 1
ATOM 1289 N N . GLU A 1 161 ? -16.406 -5.239 13.945 1.00 88.31 161 GLU A N 1
ATOM 1290 C CA . GLU A 1 161 ? -16.267 -5.739 15.318 1.00 88.31 161 GLU A CA 1
ATOM 1291 C C . GLU A 1 161 ? -15.990 -4.616 16.337 1.00 88.31 161 GLU A C 1
ATOM 1293 O O . GLU A 1 161 ? -16.070 -4.863 17.546 1.00 88.31 161 GLU A O 1
ATOM 1298 N N . CYS A 1 162 ? -15.655 -3.410 15.859 1.00 80.19 162 CYS A N 1
ATOM 1299 C CA . CYS A 1 162 ? -15.459 -2.206 16.671 1.00 80.19 162 CYS A CA 1
ATOM 1300 C C . CYS A 1 162 ? -16.766 -1.442 16.943 1.00 80.19 162 CYS A C 1
ATOM 1302 O O . CYS A 1 162 ? -16.781 -0.616 17.853 1.00 80.19 162 CYS A O 1
ATOM 1304 N N . GLU A 1 163 ? -17.826 -1.693 16.165 1.00 67.25 163 GLU A N 1
ATOM 1305 C CA . GLU A 1 163 ? -19.195 -1.212 16.435 1.00 67.25 163 GLU A CA 1
ATOM 1306 C C . GLU A 1 163 ? -19.758 -1.769 17.756 1.00 67.25 163 GLU A C 1
ATOM 1308 O O . GLU A 1 163 ? -20.419 -0.986 18.477 1.00 67.25 163 GLU A O 1
#

InterPro domains:
  IPR008207 Signal transduction histidine kinase, phosphotransfer (Hpt) domain [PF01627] (68-156)
  IPR008207 Signal transduction histidine kinase, phosphotransfer (Hpt) domain [PS50894] (60-158)
  IPR008207 Signal transduction histidine kinase, phosphotransfer (Hpt) domain [SM00073] (55-159)
  IPR008207 Signal transduction histidine kinase, phosphotransfer (Hpt) domain [cd00088] (64-149)
  IPR036641 HPT domain superfamily [G3DSA:1.20.120.160] (37-162)
  IPR036641 HPT domain superfamily [SSF47226] (47-161)

Radius of gyration: 19.72 Å; chains: 1; bounding box: 46×54×46 Å

Secondary structure (DSSP, 8-state):
--------S-----HHHHHHHHHHHSTTS--------PPPPPP-SSS-HHHHHHHHHHH-HHHHHHHHHHHHHHHHHHHHHHHHHHHHHHH-GGGHHHHHHHHHHHHHHHHHTT-HHHHHHHHHHH-TTSTTHHHHHHHHHHHHHHHHHHHHHHHHHHHHTT-

Foldseek 3Di:
DDDDDDPPDDDDCPPVNVVVVCCVVVPPPPDDLPQDPFDQFDDDPQFPSVVVVVCCSPPNLVVLLVLLVVLVVCLLVLLVQLVVLVVVCVVPVVSLQSNLVSLVVLLVSCVVNGRPVLNVLSVLSNDPPRVPNVVCNVVSSVCSNPCVVVSSVVVNVRSVSRD

pLDDT: mean 83.34, std 19.75, range [37.03, 98.69]

Sequence (163 aa):
MAQGMDDVIHKPLSLDELNQCLFDYFGEEITQFELTETKQPQVSSDFDTKMLTELVEMLGVNFVQDNLTLFEETMDGYIIELQQAYQAYLQDPELQTNVLSSAHKIKGALASVGLKRLQEIASRAQNAETEQWQDNIANWVNLLATEWQGEVDKLRVWLSECE